Protein AF-A0AAE1FIZ2-F1 (afdb_monomer_lite)

Sequence (85 aa):
MAGRQDQDEVNKHGDSSEEGADCGKCKKEVKDSDSALECEICEVWFHIEFEEIPKVVYKFYSRERSRKTAELALQLLQAGLWKTA

Foldseek 3Di:
DDDDDDDDPPPCPDPDPDPFAAAPPPRDTDDPPAQWDADPPPRHIHGCVVVVNPPVNSVVVVVVVVVVVVVVVVVCVVVVVPDDD

Structure (mmCIF, N/CA/C/O backbone):
data_AF-A0AAE1FIZ2-F1
#
_entry.id   AF-A0AAE1FIZ2-F1
#
loop_
_atom_site.group_PDB
_atom_site.id
_atom_site.type_symbol
_atom_site.label_atom_id
_atom_site.label_alt_id
_atom_site.label_comp_id
_atom_site.label_asym_id
_atom_site.label_entity_id
_atom_site.label_seq_id
_atom_site.pdbx_PDB_ins_code
_atom_site.Cartn_x
_atom_site.Cartn_y
_atom_site.Cartn_z
_atom_site.occupancy
_atom_site.B_iso_or_equiv
_atom_site.auth_seq_id
_atom_site.auth_comp_id
_atom_site.auth_asym_id
_atom_site.auth_atom_id
_atom_site.pdbx_PDB_model_num
ATOM 1 N N . MET A 1 1 ? 11.471 50.551 -30.025 1.00 44.38 1 MET A N 1
ATOM 2 C CA . MET A 1 1 ? 10.606 49.356 -30.138 1.00 44.38 1 MET A CA 1
ATOM 3 C C . MET A 1 1 ? 10.860 48.556 -28.861 1.00 44.38 1 MET A C 1
ATOM 5 O O . MET A 1 1 ? 12.000 48.181 -28.657 1.00 44.38 1 MET A O 1
ATOM 9 N N . ALA A 1 2 ? 10.044 48.698 -27.804 1.00 51.91 2 ALA A N 1
ATOM 10 C CA . ALA A 1 2 ? 8.894 47.828 -27.471 1.00 51.91 2 ALA A CA 1
ATOM 11 C C . ALA A 1 2 ? 9.262 46.332 -27.600 1.00 51.91 2 ALA A C 1
ATOM 13 O O . ALA A 1 2 ? 9.653 45.940 -28.688 1.00 51.91 2 ALA A O 1
ATOM 14 N N . GLY A 1 3 ? 9.195 45.445 -26.603 1.00 48.34 3 GLY A N 1
ATOM 15 C CA . GLY A 1 3 ? 8.700 45.442 -25.219 1.00 48.34 3 GLY A CA 1
ATOM 16 C C . GLY A 1 3 ? 9.397 44.290 -24.457 1.00 48.34 3 GLY A C 1
ATOM 17 O O . GLY A 1 3 ? 10.065 43.471 -25.075 1.00 48.34 3 GLY A O 1
ATOM 18 N N . ARG A 1 4 ? 9.523 44.390 -23.130 1.00 55.94 4 ARG A N 1
ATOM 19 C CA . ARG A 1 4 ? 8.692 43.735 -22.093 1.00 55.94 4 ARG A CA 1
ATOM 20 C C . ARG A 1 4 ? 8.973 42.237 -21.883 1.00 55.94 4 ARG A C 1
ATOM 22 O O . ARG A 1 4 ? 8.908 41.436 -22.802 1.00 55.94 4 ARG A O 1
ATOM 29 N N . GLN A 1 5 ? 9.296 41.964 -20.620 1.00 61.72 5 GLN A N 1
ATOM 30 C CA . GLN A 1 5 ? 9.484 40.690 -19.930 1.00 61.72 5 GLN A CA 1
ATOM 31 C C . GLN A 1 5 ? 8.245 39.801 -20.058 1.00 61.72 5 GLN A C 1
ATOM 33 O O . GLN A 1 5 ? 7.151 40.349 -20.004 1.00 61.72 5 GLN A O 1
ATOM 38 N N . ASP A 1 6 ? 8.412 38.476 -20.094 1.00 58.00 6 ASP A N 1
ATOM 39 C CA . ASP A 1 6 ? 7.371 37.566 -19.610 1.00 58.00 6 ASP A CA 1
ATOM 40 C C . ASP A 1 6 ? 7.970 36.231 -19.115 1.00 58.00 6 ASP A C 1
ATOM 42 O O . ASP A 1 6 ? 8.397 35.378 -19.888 1.00 58.00 6 ASP A O 1
ATOM 46 N N . GLN A 1 7 ? 8.037 36.173 -17.783 1.00 59.94 7 GLN A N 1
ATOM 47 C CA . GLN A 1 7 ? 7.680 35.073 -16.882 1.00 59.94 7 GLN A CA 1
ATOM 48 C C . GLN A 1 7 ? 8.525 33.791 -16.831 1.00 59.94 7 GLN A C 1
ATOM 50 O O . GLN A 1 7 ? 8.354 32.826 -17.570 1.00 59.94 7 GLN A O 1
ATOM 55 N N . ASP A 1 8 ? 9.361 33.796 -15.792 1.00 58.72 8 ASP A N 1
ATOM 56 C CA . ASP A 1 8 ? 9.682 32.697 -14.890 1.00 58.72 8 ASP A CA 1
ATOM 57 C C . ASP A 1 8 ? 8.491 31.751 -14.608 1.00 58.72 8 ASP A C 1
ATOM 59 O O . ASP A 1 8 ? 7.537 32.129 -13.929 1.00 58.72 8 ASP A O 1
ATOM 63 N N . GLU A 1 9 ? 8.599 30.478 -14.998 1.00 63.53 9 GLU A N 1
ATOM 64 C CA . GLU A 1 9 ? 7.948 29.385 -14.264 1.00 63.53 9 GLU A CA 1
ATOM 65 C C . GLU A 1 9 ? 9.019 28.617 -13.491 1.00 63.53 9 GLU A C 1
ATOM 67 O O . GLU A 1 9 ? 9.657 27.671 -13.958 1.00 63.53 9 GLU A O 1
ATOM 72 N N . VAL A 1 10 ? 9.244 29.094 -12.269 1.00 59.59 10 VAL A N 1
ATOM 73 C CA . VAL A 1 10 ? 10.048 28.426 -11.254 1.00 59.59 10 VAL A CA 1
ATOM 74 C C . VAL A 1 10 ? 9.264 27.202 -10.786 1.00 59.59 10 VAL A C 1
ATOM 76 O O . VAL A 1 10 ? 8.505 27.285 -9.821 1.00 59.59 10 VAL A O 1
ATOM 79 N N . ASN A 1 11 ? 9.444 26.046 -11.432 1.00 54.62 11 ASN A N 1
ATOM 80 C CA . ASN A 1 11 ? 8.962 24.794 -10.853 1.00 54.62 11 ASN A CA 1
ATOM 81 C C . ASN A 1 11 ? 9.945 24.339 -9.767 1.00 54.62 11 ASN A C 1
ATOM 83 O O . ASN A 1 11 ? 10.790 23.463 -9.956 1.00 54.62 11 ASN A O 1
ATOM 87 N N . LYS A 1 12 ? 9.862 25.042 -8.635 1.00 49.31 12 LYS A N 1
ATOM 88 C CA . LYS A 1 12 ? 10.596 24.819 -7.394 1.00 49.31 12 LYS A CA 1
ATOM 89 C C . LYS A 1 12 ? 10.128 23.496 -6.788 1.00 49.31 12 LYS A C 1
ATOM 91 O O . LYS A 1 12 ? 9.312 23.490 -5.872 1.00 49.31 12 LYS A O 1
ATOM 96 N N . HIS A 1 13 ? 10.640 22.381 -7.302 1.00 54.28 13 HIS A N 1
ATOM 97 C CA . HIS A 1 13 ? 10.648 21.142 -6.533 1.00 54.28 13 HIS A CA 1
ATOM 98 C C . HIS A 1 13 ? 11.621 21.379 -5.387 1.00 54.28 13 HIS A C 1
ATOM 100 O O . HIS A 1 13 ? 12.836 21.427 -5.574 1.00 54.28 13 HIS A O 1
ATOM 106 N N . GLY A 1 14 ? 11.039 21.713 -4.236 1.00 48.38 14 GLY A N 1
ATOM 107 C CA . GLY A 1 14 ? 11.751 21.872 -2.988 1.00 48.38 14 GLY A CA 1
ATOM 108 C C . GLY A 1 14 ? 12.470 20.574 -2.686 1.00 48.38 14 GLY A C 1
ATOM 109 O O . GLY A 1 14 ? 11.843 19.579 -2.350 1.00 48.38 14 GLY A O 1
ATOM 110 N N . ASP A 1 15 ? 13.786 20.627 -2.834 1.00 48.03 15 ASP A N 1
ATOM 111 C CA . ASP A 1 15 ? 14.732 19.761 -2.159 1.00 48.03 15 ASP A CA 1
ATOM 112 C C . ASP A 1 15 ? 14.494 19.931 -0.652 1.00 48.03 15 ASP A C 1
ATOM 114 O O . ASP A 1 15 ? 14.871 20.919 -0.017 1.00 48.03 15 ASP A O 1
ATOM 118 N N . SER A 1 16 ? 13.686 19.042 -0.102 1.00 46.00 16 SER A N 1
ATOM 119 C CA . SER A 1 16 ? 13.555 18.826 1.327 1.00 46.00 16 SER A CA 1
ATOM 120 C C . SER A 1 16 ? 13.568 17.325 1.474 1.00 46.00 16 SER A C 1
ATOM 122 O O . SER A 1 16 ? 12.580 16.657 1.194 1.00 46.00 16 SER A O 1
ATOM 124 N N . SER A 1 17 ? 14.761 16.826 1.793 1.00 50.00 17 SER A N 1
ATOM 125 C CA . SER A 1 17 ? 15.041 15.453 2.183 1.00 50.00 17 SER A CA 1
ATOM 126 C C . SER 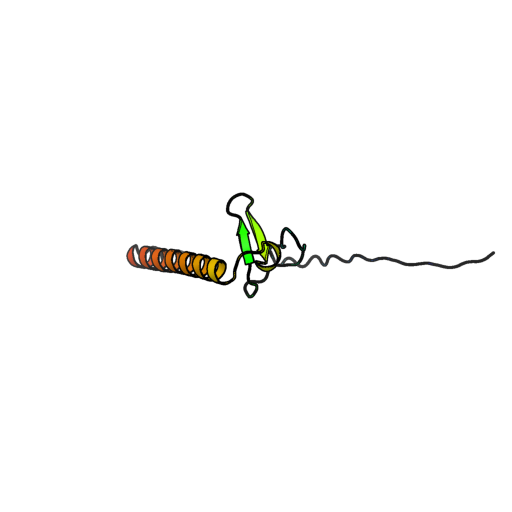A 1 17 ? 14.186 15.062 3.385 1.00 50.00 17 SER A C 1
ATOM 128 O O . SER A 1 17 ? 14.635 15.074 4.527 1.00 50.00 17 SER A O 1
ATOM 130 N N . GLU A 1 18 ? 12.941 14.727 3.105 1.00 56.28 18 GLU A N 1
ATOM 131 C CA . GLU A 1 18 ? 12.134 13.782 3.849 1.00 56.28 18 GLU A CA 1
ATOM 132 C C . GLU A 1 18 ? 11.917 12.650 2.843 1.00 56.28 18 GLU A C 1
ATOM 134 O O . GLU A 1 18 ? 11.454 12.891 1.729 1.00 56.28 18 GLU A O 1
ATOM 139 N N . GLU A 1 19 ? 12.377 11.442 3.161 1.00 62.28 19 GLU A N 1
ATOM 140 C CA . GLU A 1 19 ? 12.316 10.264 2.283 1.00 62.28 19 GLU A CA 1
ATOM 141 C C . GLU A 1 19 ? 10.861 9.764 2.155 1.00 62.28 19 GLU A C 1
ATOM 143 O O . GLU A 1 19 ? 10.521 8.657 2.565 1.00 62.28 19 GLU A O 1
ATOM 148 N N . GLY A 1 20 ? 9.968 10.615 1.652 1.00 64.75 20 GLY A N 1
ATOM 149 C CA . GLY A 1 20 ? 8.575 10.297 1.378 1.00 64.75 20 GLY A CA 1
ATOM 150 C C . GLY A 1 20 ? 8.454 9.480 0.095 1.00 64.75 20 GLY A C 1
ATOM 151 O O . GLY A 1 20 ? 9.124 9.753 -0.902 1.00 64.75 20 GLY A O 1
ATOM 152 N N . ALA A 1 21 ? 7.592 8.464 0.106 1.00 84.75 21 ALA A N 1
ATOM 153 C CA . ALA A 1 21 ? 7.304 7.684 -1.089 1.00 84.75 21 ALA A CA 1
ATOM 154 C C . ALA A 1 21 ? 6.212 8.365 -1.928 1.00 84.75 21 ALA A C 1
ATOM 156 O O . ALA A 1 21 ? 5.117 8.637 -1.440 1.00 84.75 21 ALA A O 1
ATOM 157 N N . ASP A 1 22 ? 6.474 8.605 -3.212 1.00 91.81 22 ASP A N 1
ATOM 158 C CA . ASP A 1 22 ? 5.475 9.161 -4.126 1.00 91.81 22 ASP A CA 1
ATOM 159 C C . ASP A 1 22 ? 4.508 8.097 -4.652 1.00 91.81 22 ASP A C 1
ATOM 161 O O . ASP A 1 22 ? 4.886 6.979 -5.011 1.00 91.81 22 ASP A O 1
ATOM 165 N N . CYS A 1 23 ? 3.241 8.481 -4.813 1.00 92.44 23 CYS A N 1
ATOM 166 C CA . CYS A 1 23 ? 2.245 7.628 -5.444 1.00 92.44 23 CYS A CA 1
ATOM 167 C C . CYS A 1 23 ? 2.563 7.414 -6.931 1.00 92.44 23 CYS A C 1
ATOM 169 O O . CYS A 1 23 ? 2.599 8.365 -7.721 1.00 92.44 23 CYS A O 1
ATOM 171 N N . GLY A 1 24 ? 2.658 6.155 -7.361 1.00 90.38 24 GLY A N 1
ATOM 172 C CA . GLY A 1 24 ? 2.972 5.781 -8.740 1.00 90.38 24 GLY A CA 1
ATOM 173 C C . GLY A 1 24 ? 2.004 6.343 -9.789 1.00 90.38 24 GLY A C 1
ATOM 174 O O . GLY A 1 24 ? 2.440 6.628 -10.908 1.00 90.38 24 GLY A O 1
ATOM 175 N N . LYS A 1 25 ? 0.731 6.568 -9.422 1.00 90.06 25 LYS A N 1
ATOM 176 C CA . LYS A 1 25 ? -0.329 7.094 -10.306 1.00 90.06 25 LYS A CA 1
ATOM 177 C C . LYS A 1 25 ? -0.496 8.612 -10.246 1.00 90.06 25 LYS A C 1
ATOM 179 O O . LYS A 1 25 ? -0.444 9.266 -11.281 1.00 90.06 25 LYS A O 1
ATOM 184 N N . CYS A 1 26 ? -0.718 9.179 -9.059 1.00 92.50 26 CYS A N 1
ATOM 185 C CA . CYS A 1 26 ? -1.035 10.607 -8.930 1.00 92.50 26 CYS A CA 1
ATOM 186 C C . CYS A 1 26 ? 0.184 11.508 -8.706 1.00 92.50 26 CYS A C 1
ATOM 188 O O . CYS A 1 26 ? 0.015 12.725 -8.708 1.00 92.50 26 CYS A O 1
ATOM 190 N N . LYS A 1 27 ? 1.380 10.924 -8.516 1.00 90.50 27 LYS A N 1
ATOM 191 C CA . LYS A 1 27 ? 2.652 11.633 -8.279 1.00 90.50 27 LYS A CA 1
ATOM 192 C C . LYS A 1 27 ? 2.624 12.590 -7.082 1.00 90.50 27 LYS A C 1
ATOM 194 O O . LYS A 1 27 ? 3.398 13.534 -7.029 1.00 90.50 27 LYS A O 1
ATOM 199 N N . LYS A 1 28 ? 1.700 12.361 -6.147 1.00 90.94 28 LYS A N 1
ATOM 200 C CA . LYS A 1 28 ? 1.659 13.039 -4.853 1.00 90.94 28 LYS A CA 1
ATOM 201 C C . LYS A 1 28 ? 2.326 12.148 -3.819 1.00 90.94 28 LYS A C 1
ATOM 203 O O . LYS A 1 28 ? 2.134 10.931 -3.875 1.00 90.94 28 LYS A O 1
ATOM 208 N N . GLU A 1 29 ? 3.017 12.778 -2.884 1.00 93.38 29 GLU A N 1
ATOM 209 C CA . GL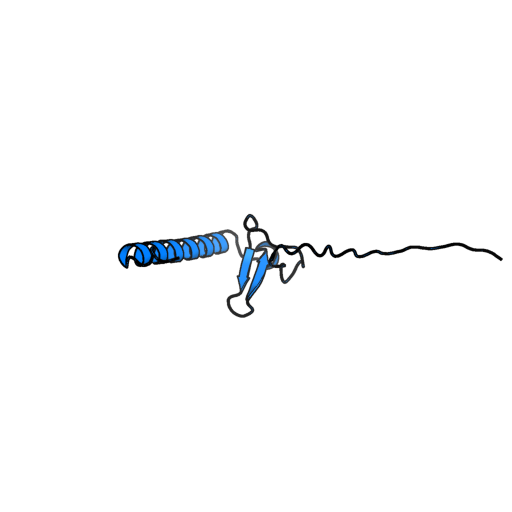U A 1 29 ? 3.549 12.151 -1.680 1.00 93.38 29 GLU A CA 1
ATOM 210 C C . GLU A 1 29 ? 2.474 11.308 -0.976 1.00 93.38 29 GLU A C 1
ATOM 212 O O . GLU A 1 29 ? 1.325 11.742 -0.839 1.00 93.38 29 GLU A O 1
ATOM 217 N N . VAL A 1 30 ? 2.857 10.104 -0.558 1.00 91.38 30 VAL A N 1
ATOM 218 C CA . VAL A 1 30 ? 2.064 9.203 0.278 1.00 91.38 30 VAL A CA 1
ATOM 219 C C . VAL A 1 30 ? 2.517 9.366 1.722 1.00 91.38 30 VAL A C 1
ATOM 221 O O . VAL A 1 30 ? 3.681 9.127 2.039 1.00 91.38 30 VAL A O 1
ATOM 224 N N . LYS A 1 31 ? 1.597 9.733 2.613 1.00 88.19 31 LYS A N 1
ATOM 225 C CA . LYS A 1 31 ? 1.869 9.881 4.050 1.00 88.19 31 LYS A CA 1
ATOM 226 C C . LYS A 1 31 ? 1.457 8.630 4.814 1.00 88.19 31 LYS A C 1
ATOM 228 O O . LYS A 1 31 ? 0.562 7.904 4.392 1.00 88.19 31 LYS A O 1
ATOM 233 N N . ASP A 1 32 ? 1.997 8.438 6.016 1.00 82.69 32 ASP A N 1
ATOM 234 C CA . ASP A 1 32 ? 1.612 7.319 6.900 1.00 82.69 32 ASP A CA 1
ATOM 235 C C . ASP A 1 32 ? 0.117 7.302 7.260 1.00 82.69 32 ASP A C 1
ATOM 237 O O . ASP A 1 32 ? -0.455 6.265 7.595 1.00 82.69 32 ASP A O 1
ATOM 241 N N . SER A 1 33 ? -0.523 8.474 7.228 1.00 83.94 33 SER A N 1
ATOM 242 C CA . SER A 1 33 ? -1.962 8.615 7.478 1.00 83.94 33 SER A CA 1
ATOM 243 C C . SER A 1 33 ? -2.820 8.309 6.248 1.00 83.94 33 SER A C 1
ATOM 245 O O . SER A 1 33 ? -4.038 8.158 6.380 1.00 83.94 33 SER A O 1
ATOM 247 N N . ASP A 1 34 ? -2.214 8.229 5.063 1.00 86.69 34 ASP A N 1
ATOM 248 C CA . ASP A 1 34 ? -2.931 7.980 3.825 1.00 86.69 34 ASP A CA 1
ATOM 249 C C . ASP A 1 34 ? -3.243 6.493 3.659 1.00 86.69 34 ASP A C 1
ATOM 251 O O . ASP A 1 34 ? -2.470 5.596 3.996 1.00 86.69 34 ASP A O 1
ATOM 255 N N . SER A 1 35 ? -4.417 6.212 3.092 1.00 88.69 35 SER A N 1
ATOM 256 C CA . SER A 1 35 ? -4.749 4.851 2.681 1.00 88.69 35 SER A CA 1
ATOM 257 C C . SER A 1 35 ? -3.970 4.516 1.417 1.00 88.69 35 SER A C 1
ATOM 259 O O . SER A 1 35 ? -4.430 4.791 0.306 1.00 88.69 35 SER A O 1
ATOM 261 N N . ALA A 1 36 ? -2.800 3.915 1.595 1.00 90.94 36 ALA A N 1
ATOM 262 C CA . ALA A 1 36 ? -1.936 3.488 0.510 1.00 90.94 36 ALA A CA 1
ATOM 263 C C . ALA A 1 36 ? -1.446 2.048 0.685 1.00 90.94 36 ALA A C 1
ATOM 265 O O . ALA A 1 36 ? -1.458 1.486 1.786 1.00 90.94 36 ALA A O 1
ATOM 266 N N . LEU A 1 37 ? -1.047 1.448 -0.433 1.00 89.62 37 LEU A N 1
ATOM 267 C CA . LEU A 1 37 ? -0.395 0.150 -0.503 1.00 89.62 37 LEU A CA 1
ATOM 268 C C . LEU A 1 37 ? 0.886 0.261 -1.310 1.00 89.62 37 LEU A C 1
ATOM 270 O O . LEU A 1 37 ? 0.937 0.915 -2.348 1.00 89.62 37 LEU A O 1
ATOM 274 N N . GLU A 1 38 ? 1.889 -0.453 -0.835 1.00 90.69 38 GLU A N 1
ATOM 275 C CA . GLU A 1 38 ? 3.120 -0.702 -1.557 1.00 90.69 38 GLU A CA 1
ATOM 276 C C . GLU A 1 38 ? 2.978 -1.982 -2.379 1.00 90.69 38 GLU A C 1
ATOM 278 O O . GLU A 1 38 ? 2.509 -3.011 -1.880 1.00 90.69 38 GLU A O 1
ATOM 283 N N . CYS A 1 39 ? 3.379 -1.921 -3.643 1.00 87.25 39 CYS A N 1
ATOM 284 C CA . CYS A 1 39 ? 3.449 -3.094 -4.497 1.00 87.25 39 CYS A CA 1
ATOM 285 C C . CYS A 1 39 ? 4.690 -3.927 -4.154 1.00 87.25 39 CYS A C 1
ATOM 287 O O . CYS A 1 39 ? 5.808 -3.454 -4.312 1.00 87.25 39 CYS A O 1
ATOM 289 N N . GLU A 1 40 ? 4.511 -5.196 -3.788 1.00 86.31 40 GLU A N 1
ATOM 290 C CA . GLU A 1 40 ? 5.619 -6.106 -3.437 1.00 86.31 40 GLU A CA 1
ATOM 291 C C . GLU A 1 40 ? 6.508 -6.502 -4.634 1.00 86.31 40 GLU A C 1
ATOM 293 O O . GLU A 1 40 ? 7.534 -7.149 -4.454 1.00 86.31 40 GLU A O 1
ATOM 298 N N . ILE A 1 41 ? 6.107 -6.159 -5.864 1.00 89.62 41 ILE A N 1
ATOM 299 C CA . ILE A 1 41 ? 6.842 -6.510 -7.090 1.00 89.62 41 ILE A CA 1
ATOM 300 C C . ILE A 1 41 ? 7.722 -5.353 -7.562 1.00 89.62 41 ILE A C 1
ATOM 302 O O . ILE A 1 41 ? 8.853 -5.574 -7.983 1.00 89.62 41 ILE A O 1
ATOM 306 N N . CYS A 1 42 ? 7.181 -4.132 -7.562 1.00 90.31 42 CYS A N 1
ATOM 307 C CA . CYS A 1 42 ? 7.883 -2.954 -8.070 1.00 90.31 42 CYS A CA 1
ATOM 308 C C . CYS A 1 42 ? 8.291 -1.958 -6.983 1.00 90.31 42 CYS A C 1
ATOM 310 O O . CYS A 1 42 ? 8.901 -0.953 -7.327 1.00 90.31 42 CYS A O 1
ATOM 312 N N . GLU A 1 43 ? 7.946 -2.218 -5.717 1.00 88.81 43 GLU A N 1
ATOM 313 C CA . GLU A 1 43 ? 8.299 -1.388 -4.553 1.00 88.81 43 GLU A CA 1
ATOM 314 C C . GLU A 1 43 ? 7.793 0.065 -4.674 1.00 88.81 43 GLU A C 1
ATOM 316 O O . GLU A 1 43 ? 8.356 1.006 -4.125 1.00 88.81 43 GLU A O 1
ATOM 321 N N . VAL A 1 44 ? 6.698 0.263 -5.420 1.00 90.38 44 VAL A N 1
ATOM 322 C CA . VAL A 1 44 ? 6.050 1.569 -5.604 1.00 90.38 44 VAL A CA 1
ATOM 323 C C . VAL A 1 44 ? 4.810 1.669 -4.723 1.00 90.38 44 VAL A C 1
ATOM 325 O O . VAL A 1 44 ? 4.021 0.724 -4.632 1.00 90.38 44 VAL A O 1
ATOM 328 N N . TRP A 1 45 ? 4.608 2.842 -4.123 1.00 92.12 45 TRP A N 1
ATOM 329 C CA . TRP A 1 45 ? 3.428 3.160 -3.326 1.00 92.12 45 TRP A CA 1
ATOM 330 C C . TRP A 1 45 ? 2.277 3.677 -4.186 1.00 92.12 45 TRP A C 1
ATOM 332 O O . TRP A 1 45 ? 2.468 4.409 -5.157 1.00 92.12 45 TRP A O 1
ATOM 342 N N . PHE A 1 46 ? 1.050 3.317 -3.823 1.00 91.62 46 PHE A N 1
ATOM 343 C CA . PHE A 1 46 ? -0.166 3.743 -4.507 1.00 91.62 46 PHE A CA 1
ATOM 344 C C . PHE A 1 46 ? -1.254 4.061 -3.491 1.00 91.62 46 PHE A C 1
ATOM 346 O O . PHE A 1 46 ? -1.555 3.237 -2.627 1.00 91.62 46 PHE A O 1
ATOM 353 N N . HIS A 1 47 ? -1.908 5.220 -3.618 1.00 91.94 47 HIS A N 1
ATOM 354 C CA . HIS A 1 47 ? -3.134 5.445 -2.853 1.00 91.94 47 HIS A CA 1
ATOM 355 C C . HIS A 1 47 ? -4.223 4.479 -3.329 1.00 91.94 47 HIS A C 1
ATOM 357 O O . HIS A 1 47 ? -4.442 4.305 -4.531 1.00 91.94 47 HIS A O 1
ATOM 363 N N . ILE A 1 48 ? -4.954 3.911 -2.375 1.00 90.25 48 ILE A N 1
ATOM 364 C CA . ILE A 1 48 ? -6.024 2.931 -2.600 1.00 90.25 48 ILE A CA 1
ATOM 365 C C . ILE A 1 48 ? -7.096 3.438 -3.561 1.00 90.25 48 ILE A C 1
ATOM 367 O O . ILE A 1 48 ? -7.645 2.664 -4.343 1.00 90.25 48 ILE A O 1
ATOM 371 N N . GLU A 1 49 ? -7.367 4.740 -3.531 1.00 86.12 49 GLU A N 1
ATOM 372 C CA . GLU A 1 49 ? -8.368 5.383 -4.381 1.00 86.12 49 GLU A CA 1
ATOM 373 C C . GLU A 1 49 ? -8.020 5.310 -5.875 1.00 86.12 49 GLU A C 1
ATOM 375 O O . GLU A 1 49 ? -8.930 5.280 -6.699 1.00 86.12 49 GLU A O 1
ATOM 380 N N . PHE A 1 50 ? -6.732 5.229 -6.237 1.00 86.19 50 PHE A N 1
ATOM 381 C CA . PHE A 1 50 ? -6.302 5.142 -7.639 1.00 86.19 50 PHE A CA 1
ATOM 382 C C . PHE A 1 50 ? -6.180 3.705 -8.161 1.00 86.19 50 PHE A C 1
ATOM 384 O O . PHE A 1 50 ? -6.127 3.516 -9.375 1.00 86.19 50 PHE A O 1
ATOM 391 N N . GLU A 1 51 ? -6.121 2.701 -7.284 1.00 82.88 51 GLU A N 1
ATOM 392 C CA . GLU A 1 51 ? -6.092 1.274 -7.657 1.00 82.88 51 GLU A CA 1
ATOM 393 C C . GLU A 1 51 ? -7.479 0.617 -7.632 1.00 82.88 51 GLU A C 1
ATOM 395 O O . GLU A 1 51 ? -7.595 -0.586 -7.846 1.00 82.88 51 GLU A O 1
ATOM 400 N N . GLU A 1 52 ? -8.536 1.390 -7.355 1.00 82.69 52 GLU A N 1
ATOM 401 C CA . GLU A 1 52 ? -9.920 0.899 -7.268 1.00 82.69 52 GLU A CA 1
ATOM 402 C C . GLU A 1 52 ? -10.086 -0.285 -6.293 1.00 82.69 52 GLU A C 1
ATOM 404 O O . GLU A 1 52 ? -11.030 -1.073 -6.378 1.00 82.69 52 GLU A O 1
ATOM 409 N N . ILE A 1 53 ? -9.179 -0.407 -5.317 1.00 82.81 53 ILE A N 1
ATOM 410 C CA . ILE A 1 53 ? -9.208 -1.485 -4.332 1.00 82.81 53 ILE A CA 1
ATOM 411 C C . ILE A 1 53 ? -10.345 -1.194 -3.345 1.00 82.81 53 ILE A C 1
ATOM 413 O O . ILE A 1 53 ? -10.346 -0.149 -2.683 1.00 82.81 53 ILE A O 1
ATOM 417 N N . PRO A 1 54 ? -11.315 -2.112 -3.170 1.00 85.81 54 PRO A N 1
ATOM 418 C CA . PRO A 1 54 ? -12.396 -1.899 -2.222 1.00 85.81 54 PRO A CA 1
ATOM 419 C C . PRO A 1 54 ? -11.851 -1.686 -0.808 1.00 85.81 54 PRO A C 1
ATOM 421 O O . PRO A 1 54 ? -11.012 -2.448 -0.328 1.00 85.81 54 PRO A O 1
ATOM 424 N N . LYS A 1 55 ? -12.398 -0.706 -0.077 1.00 82.12 55 LYS A N 1
ATOM 425 C CA . LYS A 1 55 ? -11.972 -0.395 1.305 1.00 82.12 55 LYS A CA 1
ATOM 426 C C . LYS A 1 55 ? -12.002 -1.613 2.238 1.00 82.12 55 LYS A C 1
ATOM 428 O O . LYS A 1 55 ? -11.229 -1.680 3.187 1.00 82.12 55 LYS A O 1
ATOM 433 N N . VAL A 1 56 ? -12.902 -2.567 1.988 1.00 84.19 56 VAL A N 1
ATOM 434 C CA . VAL A 1 56 ? -12.990 -3.831 2.739 1.00 84.19 56 VAL A CA 1
ATOM 435 C C . VAL A 1 56 ? -11.752 -4.699 2.509 1.00 84.19 56 VAL A C 1
ATOM 437 O O . VAL A 1 56 ? -11.200 -5.228 3.470 1.00 84.19 56 VAL A O 1
ATOM 440 N N . VAL A 1 57 ? -11.296 -4.792 1.259 1.00 84.62 57 VAL A N 1
ATOM 441 C CA . VAL A 1 57 ? -10.090 -5.530 0.871 1.00 84.62 57 VAL A CA 1
ATOM 442 C C . VAL A 1 57 ? -8.862 -4.853 1.470 1.00 84.62 57 VAL A C 1
ATOM 444 O O . VAL A 1 57 ? -8.084 -5.515 2.146 1.00 84.62 57 VAL A O 1
ATOM 447 N N . TYR A 1 58 ? -8.745 -3.526 1.355 1.00 84.69 58 TYR A N 1
ATOM 448 C CA . TYR A 1 58 ? -7.650 -2.784 1.991 1.00 84.69 58 TYR A CA 1
ATOM 449 C C . TYR A 1 58 ? -7.574 -3.039 3.502 1.00 84.69 58 TYR A C 1
ATOM 451 O O . TYR A 1 58 ? -6.526 -3.409 4.019 1.00 84.69 58 TYR A O 1
ATOM 459 N N . LYS A 1 59 ? -8.708 -2.946 4.211 1.00 84.50 59 LYS A N 1
ATOM 460 C CA . LYS A 1 59 ? -8.770 -3.237 5.653 1.00 84.50 59 LYS A CA 1
ATOM 461 C C . LYS A 1 59 ? -8.340 -4.662 5.995 1.00 84.50 59 LYS A C 1
ATOM 463 O O . LYS A 1 59 ? -7.792 -4.870 7.076 1.00 84.50 59 LYS A O 1
ATOM 468 N N . PHE A 1 60 ? -8.621 -5.633 5.129 1.00 84.75 60 PHE A N 1
ATOM 469 C CA . PHE A 1 60 ? -8.173 -7.010 5.317 1.00 84.75 60 PHE A CA 1
ATOM 470 C C . PHE A 1 60 ? -6.645 -7.098 5.218 1.00 84.75 60 PHE A C 1
ATOM 472 O O . PHE A 1 60 ? -6.007 -7.540 6.173 1.00 84.75 60 PHE A O 1
ATOM 479 N N . TYR A 1 61 ? -6.063 -6.544 4.151 1.00 79.88 61 TYR A N 1
ATOM 480 C CA . TYR A 1 61 ? -4.611 -6.482 3.962 1.00 79.88 61 TYR A CA 1
ATOM 481 C C . TYR A 1 61 ? -3.892 -5.739 5.098 1.00 79.88 61 TYR A C 1
ATOM 483 O O . TYR A 1 61 ? -2.907 -6.245 5.637 1.00 79.88 61 TYR A O 1
ATOM 491 N N . SER A 1 62 ? -4.401 -4.579 5.530 1.00 77.75 62 SER A N 1
ATOM 492 C CA . SER A 1 62 ? -3.812 -3.826 6.647 1.00 77.75 62 SER A CA 1
ATOM 493 C C . SER A 1 62 ? -3.832 -4.630 7.950 1.00 77.75 62 SER A C 1
ATOM 495 O O . SER A 1 62 ? -2.841 -4.647 8.675 1.00 77.75 62 SER A O 1
ATOM 497 N N . ARG A 1 63 ? -4.930 -5.344 8.241 1.00 73.88 63 ARG A N 1
ATOM 498 C CA . ARG A 1 63 ? -5.041 -6.195 9.440 1.00 73.88 63 ARG A CA 1
ATOM 499 C C . ARG A 1 63 ? -4.061 -7.362 9.416 1.00 73.88 63 ARG A C 1
ATOM 501 O O . ARG A 1 63 ? -3.472 -7.677 10.449 1.00 73.88 63 ARG A O 1
ATOM 508 N N . GLU A 1 64 ? -3.886 -8.005 8.267 1.00 72.44 64 GLU A N 1
ATOM 509 C CA . GLU A 1 64 ? -2.927 -9.101 8.124 1.00 72.44 64 GLU A CA 1
ATOM 510 C C . GLU A 1 64 ? -1.482 -8.622 8.276 1.00 72.44 64 GLU A C 1
ATOM 512 O O . GLU A 1 64 ? -0.701 -9.276 8.972 1.00 72.44 64 GLU A O 1
ATOM 517 N N . ARG A 1 65 ? -1.140 -7.460 7.702 1.00 71.31 65 ARG A N 1
ATOM 518 C CA . ARG A 1 65 ? 0.191 -6.852 7.851 1.00 71.31 65 ARG A CA 1
ATOM 519 C C . ARG A 1 65 ? 0.478 -6.551 9.328 1.00 71.31 65 ARG A C 1
ATOM 521 O O . ARG A 1 65 ? 1.493 -7.007 9.844 1.00 71.31 65 ARG A O 1
ATOM 528 N N . SER A 1 66 ? -0.461 -5.929 10.049 1.00 70.06 66 SER A N 1
ATOM 529 C CA . SER A 1 66 ? -0.316 -5.669 11.493 1.00 70.06 66 SER A CA 1
ATOM 530 C C . SER A 1 66 ? -0.168 -6.942 12.331 1.00 70.06 66 SER A C 1
ATOM 532 O O . SER A 1 66 ? 0.596 -6.955 13.295 1.00 70.06 66 SER A O 1
ATOM 534 N N . ARG A 1 67 ? -0.8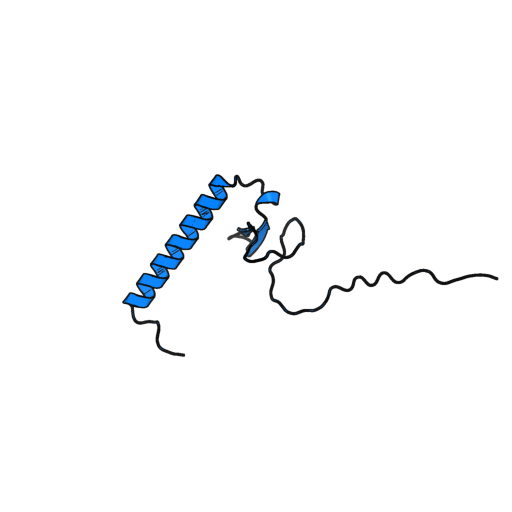71 -8.026 11.978 1.00 71.94 67 ARG A N 1
ATOM 535 C CA . ARG A 1 67 ? -0.763 -9.304 12.696 1.00 71.94 67 ARG A CA 1
ATOM 536 C C . ARG A 1 67 ? 0.620 -9.931 12.523 1.00 71.94 67 ARG A C 1
ATOM 538 O O . ARG A 1 67 ? 1.197 -10.362 13.516 1.00 71.94 67 ARG A O 1
ATOM 545 N N . LYS A 1 68 ? 1.164 -9.935 11.300 1.00 70.38 68 LYS A N 1
ATOM 546 C CA . LYS A 1 68 ? 2.519 -10.443 11.029 1.00 70.38 68 LYS A CA 1
ATOM 547 C C . LYS A 1 68 ? 3.579 -9.632 11.773 1.00 70.38 68 LYS A C 1
ATOM 549 O O . LYS A 1 68 ? 4.472 -10.224 12.368 1.00 70.38 68 LYS A O 1
ATOM 554 N N . THR A 1 69 ? 3.450 -8.304 11.813 1.00 72.44 69 THR A N 1
ATOM 555 C CA . THR A 1 69 ? 4.365 -7.440 12.577 1.00 72.44 69 THR A CA 1
ATOM 556 C C . THR A 1 69 ? 4.284 -7.708 14.081 1.00 72.44 69 THR A C 1
ATOM 558 O O . THR A 1 69 ? 5.317 -7.813 14.736 1.00 72.44 69 THR A O 1
ATOM 561 N N . ALA A 1 70 ? 3.078 -7.871 14.636 1.00 71.12 70 ALA A N 1
ATOM 562 C CA . ALA A 1 70 ? 2.897 -8.188 16.053 1.00 71.12 70 ALA A CA 1
ATOM 563 C C . ALA A 1 70 ? 3.459 -9.573 16.420 1.00 71.12 70 ALA A C 1
ATOM 565 O O . ALA A 1 70 ? 4.060 -9.738 17.480 1.00 71.12 70 ALA A O 1
ATOM 566 N N . GLU A 1 71 ? 3.297 -10.560 15.538 1.00 77.00 71 GLU A N 1
ATOM 567 C CA . GLU A 1 71 ? 3.834 -11.910 15.722 1.00 77.00 71 GLU A CA 1
ATOM 568 C C . GLU A 1 71 ? 5.369 -11.930 15.658 1.00 77.00 71 GLU A C 1
ATOM 570 O O . GLU A 1 71 ? 6.007 -12.505 16.538 1.00 77.00 71 GLU A O 1
ATOM 575 N N . LEU A 1 72 ? 5.969 -11.222 14.694 1.00 75.81 72 LEU A N 1
ATOM 576 C CA . LEU A 1 72 ? 7.421 -11.015 14.618 1.00 75.81 72 LEU A CA 1
ATOM 577 C C . LEU A 1 72 ? 7.961 -10.2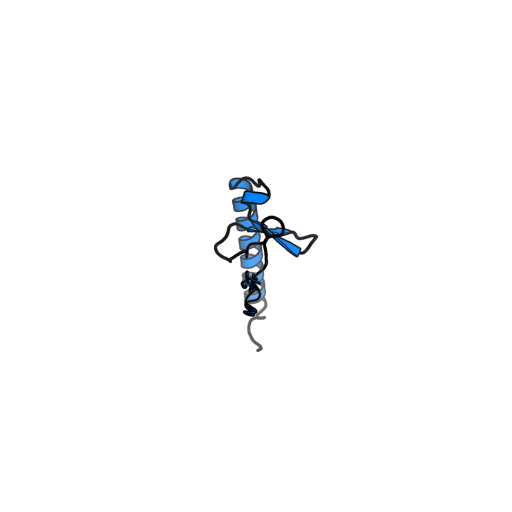89 15.855 1.00 75.81 72 LEU A C 1
ATOM 579 O O . LEU A 1 72 ? 8.969 -10.708 16.420 1.00 75.81 72 LEU A O 1
ATOM 583 N N . ALA A 1 73 ? 7.276 -9.244 16.325 1.00 76.75 73 ALA A N 1
ATOM 584 C CA . ALA A 1 73 ? 7.664 -8.533 17.541 1.00 76.75 73 ALA A CA 1
ATOM 585 C C . ALA A 1 73 ? 7.646 -9.457 18.773 1.00 76.75 73 ALA A C 1
ATOM 587 O O . ALA A 1 73 ? 8.585 -9.444 19.569 1.00 76.75 73 ALA A O 1
ATOM 588 N N . LEU A 1 74 ? 6.625 -10.310 18.909 1.00 77.88 74 LEU A N 1
ATOM 589 C CA . LEU A 1 74 ? 6.550 -11.330 19.963 1.00 77.88 74 LEU A CA 1
ATOM 590 C C . LEU A 1 74 ? 7.683 -12.360 19.862 1.00 77.88 74 LEU A C 1
ATOM 592 O O . LEU A 1 74 ? 8.288 -12.685 20.883 1.00 77.88 74 LEU A O 1
ATOM 596 N N . GLN A 1 75 ? 8.004 -12.841 18.659 1.00 78.75 75 GLN A N 1
ATOM 597 C CA . GLN A 1 75 ? 9.113 -13.777 18.442 1.00 78.75 75 GLN A CA 1
ATOM 598 C C . GLN A 1 75 ? 10.468 -13.156 18.805 1.00 78.75 75 GLN A C 1
ATOM 600 O O . GLN A 1 75 ? 11.272 -13.797 19.478 1.00 78.75 75 GLN A O 1
ATOM 605 N N . LEU A 1 76 ? 10.712 -11.897 18.431 1.00 78.56 76 LEU A N 1
ATOM 606 C CA . LEU A 1 76 ? 11.947 -11.181 18.775 1.00 78.56 76 LEU A CA 1
ATOM 607 C C . LEU A 1 76 ? 12.073 -10.925 20.284 1.00 78.56 76 LEU A C 1
ATOM 609 O O . LEU A 1 76 ? 13.166 -11.057 20.843 1.00 78.56 76 LEU A O 1
ATOM 613 N N . LEU A 1 77 ? 10.960 -10.618 20.960 1.00 76.75 77 LEU A N 1
ATOM 614 C CA . LEU A 1 77 ? 10.911 -10.502 22.421 1.00 76.75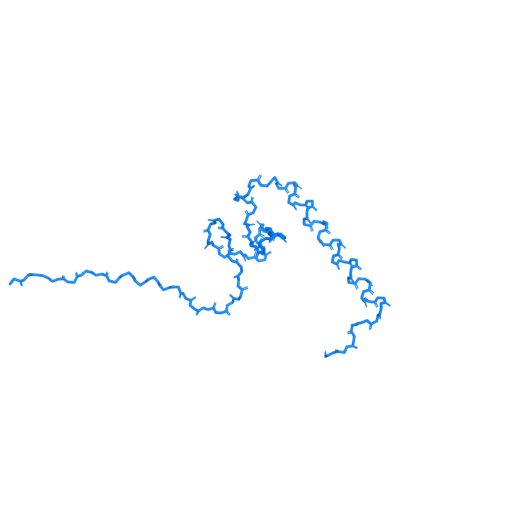 77 LEU A CA 1
ATOM 615 C C . LEU A 1 77 ? 11.242 -11.837 23.101 1.00 76.75 77 LEU A C 1
ATOM 617 O O . LEU A 1 77 ? 12.049 -11.864 24.030 1.00 76.75 77 LEU A O 1
ATOM 621 N N . GLN A 1 78 ? 10.665 -12.942 22.618 1.00 78.62 78 GLN A N 1
ATOM 622 C CA . GLN A 1 78 ? 10.926 -14.293 23.131 1.00 78.62 78 GLN A CA 1
ATOM 623 C C . GLN A 1 78 ? 12.363 -14.757 22.863 1.00 78.62 78 GLN A C 1
ATOM 625 O O . GLN A 1 78 ? 12.952 -15.435 23.701 1.00 78.62 78 GLN A O 1
ATOM 630 N N . ALA A 1 79 ? 12.945 -14.358 21.731 1.00 80.31 79 ALA A N 1
ATOM 631 C CA . ALA A 1 79 ? 14.320 -14.672 21.355 1.00 80.31 79 ALA A CA 1
ATOM 632 C C . ALA A 1 79 ? 15.374 -13.797 22.061 1.00 80.31 79 ALA A C 1
ATOM 634 O O . ALA A 1 79 ? 16.569 -14.015 21.878 1.00 80.31 79 ALA A O 1
ATOM 635 N N . GLY A 1 80 ? 14.966 -12.802 22.860 1.00 69.12 80 GLY A N 1
ATOM 636 C CA . GLY A 1 80 ? 15.894 -11.935 23.595 1.00 69.12 80 GLY A CA 1
ATOM 637 C C . GLY A 1 80 ? 16.730 -10.999 22.710 1.00 69.12 80 GLY A C 1
ATOM 638 O O . GLY A 1 80 ? 17.700 -10.420 23.189 1.00 69.12 80 GLY A O 1
ATOM 639 N N . LEU A 1 81 ? 16.347 -10.811 21.442 1.00 65.12 81 LEU A N 1
ATOM 640 C CA . LEU A 1 81 ? 17.089 -10.055 20.417 1.00 65.12 81 LEU A CA 1
ATOM 641 C C . LEU A 1 81 ? 16.939 -8.520 20.524 1.00 65.12 81 LEU A C 1
ATOM 643 O O . LEU A 1 81 ? 17.328 -7.793 19.619 1.00 65.12 81 LEU A O 1
ATOM 647 N N . TRP A 1 82 ? 16.391 -8.003 21.625 1.00 63.41 82 TRP A N 1
ATOM 648 C CA . TRP A 1 82 ? 16.100 -6.574 21.823 1.00 63.41 82 TRP A CA 1
ATOM 649 C C . TRP A 1 82 ? 17.217 -5.792 22.537 1.00 63.41 82 TRP A C 1
ATOM 651 O O . TRP A 1 82 ? 17.040 -4.616 22.848 1.00 63.41 82 TRP A O 1
ATOM 661 N N . LYS A 1 83 ? 18.370 -6.417 22.816 1.00 65.81 83 LYS A N 1
ATOM 662 C CA . LYS A 1 83 ? 19.525 -5.759 23.447 1.00 65.81 83 LYS A CA 1
ATOM 663 C C . LYS A 1 83 ? 20.815 -6.033 22.680 1.00 65.81 83 LYS A C 1
ATOM 665 O O . LYS A 1 83 ? 21.481 -7.006 22.999 1.00 65.81 83 LYS A O 1
ATOM 670 N N . THR A 1 84 ? 21.162 -5.152 21.743 1.00 52.66 84 THR A N 1
ATOM 671 C CA . THR A 1 84 ? 22.523 -4.607 21.537 1.00 52.66 84 THR A CA 1
ATOM 672 C C . THR A 1 84 ? 22.508 -3.619 20.364 1.00 52.66 84 THR A C 1
ATOM 674 O O . THR A 1 84 ? 22.697 -4.031 19.221 1.00 52.66 84 THR A O 1
ATOM 677 N N . ALA A 1 85 ? 22.274 -2.340 20.662 1.00 43.47 85 ALA A N 1
ATOM 678 C CA . ALA A 1 85 ? 22.909 -1.163 20.056 1.00 43.47 85 ALA A CA 1
ATOM 679 C C . ALA A 1 85 ? 22.478 0.068 20.864 1.00 43.47 85 ALA A C 1
ATOM 681 O O . ALA A 1 85 ? 21.250 0.266 20.996 1.00 43.47 85 ALA A O 1
#

Organism: Petrolisthes cinctipes (NCBI:txid88211)

InterPro domains:
  IPR011011 Zinc finger, FYVE/PHD-type [SSF57903] (14-58)
  IPR013083 Zinc finger, RING/FYVE/PHD-type [G3DSA:3.30.40.10] (12-70)
  IPR019787 Zinc finger, PHD-finger [PF27108] (23-66)

Radius of gyration: 21.46 Å; chains: 1; bounding box: 36×64×54 Å

pLDDT: mean 75.37, std 14.61, range [43.47, 93.38]

Secondary structure (DSSP, 8-state):
-------------------PEEBTT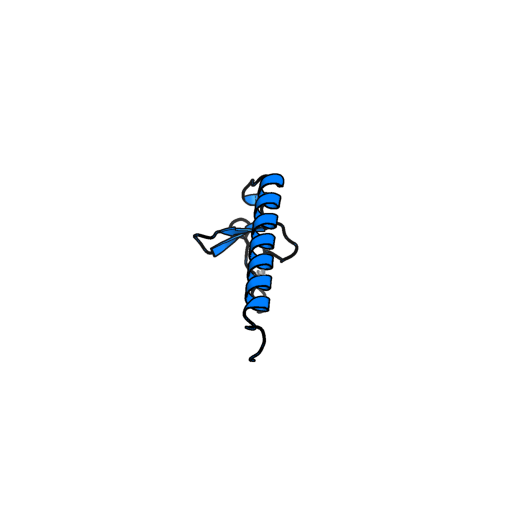T-PEEPTTS-EEE-TTT--EEEGGGTT--HHHHHHHHHHHHHHHHHHHHHHHHTTTT---